Protein AF-A0A7V6CDN1-F1 (afdb_monomer_lite)

pLDDT: mean 87.84, std 9.52, range [50.56, 97.56]

InterPro domains:
  IPR038072 GspK, central domain superfamily [G3DSA:1.10.40.60] (1-48)
  IPR038072 GspK, central domain superfamily [SSF158544] (2-47)
  IPR049031 T2SS protein K, first SAM-like domain [PF21687] (2-45)

Organism: NCBI:txid1295609

Radius of gyration: 18.93 Å; chains: 1; bounding box: 45×49×48 Å

Foldseek 3Di:
DVCVVVVHPDDDPPDADDDLCVVCVDPPRDPVNSVVCVVQDDRDPDAADAPLPHDPVCCCVQQVADPVLSVQVVVVSVVDGDDAQVSVCVSTVGGNDDPPCHDNDDQQKDWDWDFDDPPHGPKIKIWIKRQPDDPPGNIDTPDMDID

Structure (mmCIF, N/CA/C/O backbone):
data_AF-A0A7V6CDN1-F1
#
_entry.id   AF-A0A7V6CDN1-F1
#
loop_
_atom_site.group_PDB
_atom_site.id
_atom_site.type_symbol
_atom_site.label_atom_id
_atom_site.label_alt_id
_atom_site.label_comp_id
_atom_site.label_asym_id
_atom_site.label_entity_id
_atom_site.label_seq_id
_atom_site.pdbx_PDB_ins_code
_atom_site.Cartn_x
_atom_site.Cartn_y
_atom_site.Cartn_z
_atom_site.occupancy
_atom_site.B_iso_or_equiv
_atom_site.auth_seq_id
_atom_site.auth_comp_id
_atom_site.auth_asym_id
_atom_site.auth_atom_id
_atom_site.pdbx_PDB_model_num
ATOM 1 N N . GLU A 1 1 ? 6.844 -16.691 -23.120 1.00 72.50 1 GLU A N 1
ATOM 2 C CA . GLU A 1 1 ? 6.159 -16.802 -24.432 1.00 72.50 1 GLU A CA 1
ATOM 3 C C . GLU A 1 1 ? 5.493 -15.507 -24.886 1.00 72.50 1 GLU A C 1
ATOM 5 O O . GLU A 1 1 ? 5.837 -15.034 -25.958 1.00 72.50 1 GLU A O 1
ATOM 10 N N . TRP A 1 2 ? 4.591 -14.883 -24.111 1.00 87.88 2 TRP A N 1
ATOM 11 C CA . TRP A 1 2 ? 3.939 -13.642 -24.572 1.00 87.88 2 TRP A CA 1
ATOM 12 C C . TRP A 1 2 ? 4.925 -12.486 -24.840 1.00 87.88 2 TRP A C 1
ATOM 14 O O . TRP A 1 2 ? 4.870 -11.891 -25.910 1.00 87.88 2 TRP A O 1
ATOM 24 N N . TYR A 1 3 ? 5.852 -12.195 -23.916 1.00 88.00 3 TYR A N 1
ATOM 25 C CA . TYR A 1 3 ? 6.799 -11.075 -24.058 1.00 88.00 3 TYR A CA 1
ATOM 26 C C . TYR A 1 3 ? 7.725 -11.225 -25.271 1.00 88.00 3 TYR A C 1
ATOM 28 O O . TYR A 1 3 ? 7.845 -10.301 -26.075 1.00 88.00 3 TYR A O 1
ATOM 36 N N . SER A 1 4 ? 8.307 -12.410 -25.458 1.00 86.75 4 SER A N 1
ATOM 37 C CA . SER A 1 4 ? 9.140 -12.715 -26.621 1.00 86.75 4 SER A CA 1
ATOM 38 C C . SER A 1 4 ? 8.355 -12.696 -27.934 1.00 86.75 4 SER A C 1
ATOM 40 O O . SER A 1 4 ? 8.858 -12.176 -28.929 1.00 86.75 4 SER A O 1
ATOM 42 N N . PHE A 1 5 ? 7.098 -13.155 -27.944 1.00 87.44 5 PHE A N 1
ATOM 43 C CA . PHE A 1 5 ? 6.219 -13.043 -29.116 1.00 87.44 5 PHE A CA 1
ATOM 44 C C . PHE A 1 5 ? 5.918 -11.584 -29.509 1.00 87.44 5 PHE A C 1
ATOM 46 O O . PHE A 1 5 ? 5.762 -11.287 -30.689 1.00 87.44 5 PHE A O 1
ATOM 53 N N . GLN A 1 6 ? 5.892 -10.653 -28.550 1.00 86.81 6 GLN A N 1
ATOM 54 C CA . GLN A 1 6 ? 5.760 -9.213 -28.820 1.00 86.81 6 GLN A CA 1
ATOM 55 C C . GLN A 1 6 ? 7.068 -8.555 -29.306 1.00 86.81 6 GLN A C 1
ATOM 57 O O . GLN A 1 6 ? 7.119 -7.339 -29.480 1.00 86.81 6 GLN A O 1
ATOM 62 N N . GLY A 1 7 ? 8.145 -9.324 -29.505 1.00 87.94 7 GLY A N 1
ATOM 63 C CA . GLY A 1 7 ? 9.450 -8.800 -29.919 1.00 87.94 7 GLY A CA 1
ATOM 64 C C . GLY A 1 7 ? 10.192 -8.038 -28.817 1.00 87.94 7 GLY A C 1
ATOM 65 O O . GLY A 1 7 ? 11.159 -7.325 -29.098 1.00 87.94 7 GLY A O 1
ATOM 66 N N . LEU A 1 8 ? 9.755 -8.169 -27.560 1.00 88.81 8 LEU A N 1
ATOM 67 C CA . LEU A 1 8 ? 10.416 -7.552 -26.417 1.00 88.81 8 LEU A CA 1
ATOM 68 C 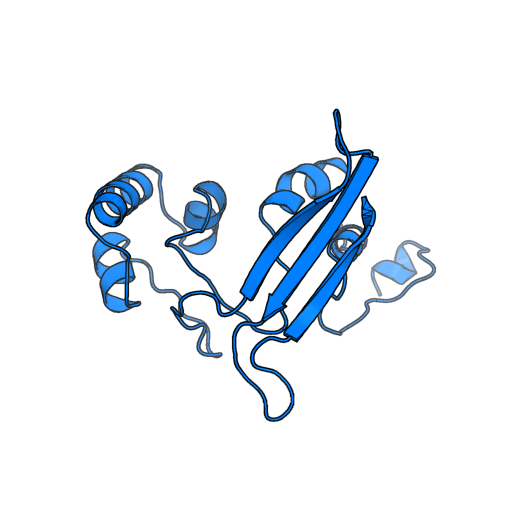C . LEU A 1 8 ? 11.702 -8.319 -26.099 1.00 88.81 8 LEU A C 1
ATOM 70 O O . LEU A 1 8 ? 11.730 -9.545 -26.080 1.00 88.81 8 LEU A O 1
ATOM 74 N N . LYS A 1 9 ? 12.786 -7.586 -25.830 1.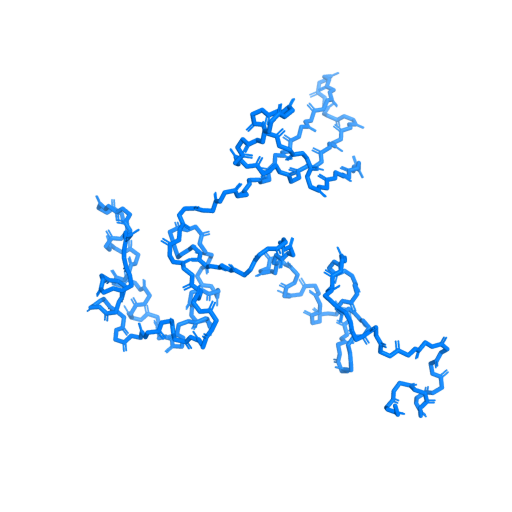00 89.62 9 LYS A N 1
ATOM 75 C CA . LYS A 1 9 ? 14.116 -8.160 -25.547 1.00 89.62 9 LYS A CA 1
A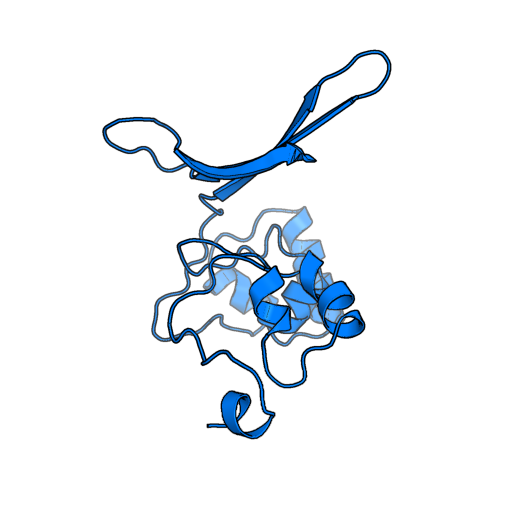TOM 76 C C . LYS A 1 9 ? 14.291 -8.580 -24.082 1.00 89.62 9 LYS A C 1
ATOM 78 O O . LYS A 1 9 ? 15.404 -8.550 -23.564 1.00 89.62 9 LYS A O 1
ATOM 83 N N . TYR A 1 10 ? 13.197 -8.901 -23.404 1.00 88.94 10 TYR A N 1
ATOM 84 C CA . TYR A 1 10 ? 13.187 -9.312 -22.007 1.00 88.94 10 TYR A CA 1
ATOM 85 C C . TYR A 1 10 ? 12.186 -10.445 -21.790 1.00 88.94 10 TYR A C 1
ATOM 87 O O . TYR A 1 10 ? 11.198 -10.575 -22.511 1.00 88.94 10 TYR A O 1
ATOM 95 N N . GLU A 1 11 ? 12.451 -11.250 -20.768 1.00 89.00 11 GLU A N 1
ATOM 96 C CA . GLU A 1 11 ? 11.601 -12.357 -20.337 1.00 89.00 11 GLU A CA 1
ATOM 97 C C . GLU A 1 11 ? 10.915 -12.010 -19.006 1.00 89.00 11 GLU A C 1
ATOM 99 O O . GLU A 1 11 ? 11.359 -11.093 -18.304 1.00 89.00 11 GLU A O 1
ATOM 104 N N . PRO A 1 12 ? 9.838 -12.724 -18.627 1.00 89.31 12 PRO A N 1
ATOM 105 C CA . PRO A 1 12 ? 9.279 -12.607 -17.290 1.00 89.31 12 PRO A CA 1
ATOM 106 C C . PRO A 1 12 ? 10.358 -12.828 -16.233 1.00 89.31 12 PRO A C 1
ATOM 108 O O . PRO A 1 12 ? 11.121 -13.792 -16.302 1.00 89.31 12 PRO A O 1
ATOM 111 N N . ARG A 1 13 ? 10.370 -11.974 -15.209 1.00 88.62 13 ARG A N 1
ATOM 112 C CA . ARG A 1 13 ? 11.315 -12.105 -14.100 1.00 88.62 13 ARG A CA 1
ATOM 113 C C . ARG A 1 13 ? 11.131 -13.416 -13.332 1.00 88.62 13 ARG A C 1
ATOM 115 O O . ARG A 1 13 ? 12.118 -14.016 -12.937 1.00 88.62 13 ARG A O 1
ATOM 122 N N . ASN A 1 14 ? 9.884 -13.836 -13.102 1.00 91.00 14 ASN A N 1
ATOM 123 C CA . ASN A 1 14 ? 9.528 -15.000 -12.274 1.00 91.00 14 ASN A CA 1
ATOM 124 C C . ASN A 1 14 ? 10.096 -14.959 -10.836 1.00 91.00 14 ASN A C 1
ATOM 126 O O . ASN A 1 14 ? 10.313 -15.995 -10.216 1.00 91.00 14 ASN A O 1
ATOM 130 N N . TYR A 1 15 ? 10.297 -13.755 -10.294 1.00 90.19 15 TYR A N 1
ATOM 131 C CA . TYR A 1 15 ? 10.677 -13.490 -8.902 1.00 90.19 15 TYR A CA 1
ATOM 132 C C . TYR A 1 15 ? 9.846 -12.322 -8.352 1.00 90.19 15 TYR A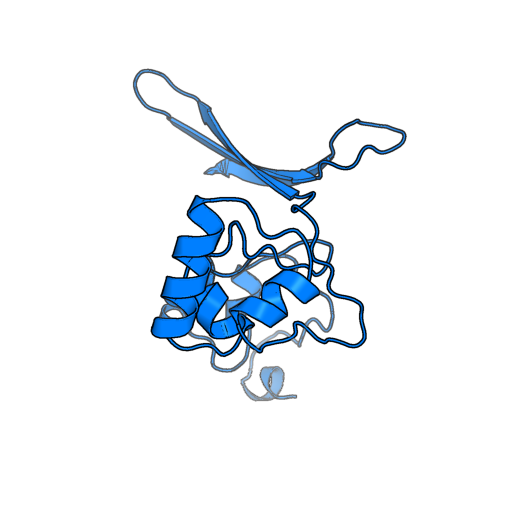 C 1
ATOM 134 O O . TYR A 1 15 ? 9.271 -11.575 -9.152 1.00 90.19 15 TYR A O 1
ATOM 142 N N . PRO A 1 16 ? 9.800 -12.122 -7.019 1.00 88.25 16 PRO A N 1
ATOM 143 C CA . PRO A 1 16 ? 9.154 -10.957 -6.425 1.00 88.25 16 PRO A CA 1
ATOM 144 C C . PRO A 1 16 ? 9.652 -9.639 -7.029 1.00 88.25 16 PRO A C 1
ATOM 146 O O . PRO A 1 16 ? 10.855 -9.448 -7.245 1.00 88.25 16 PRO A O 1
ATOM 149 N N . ILE A 1 17 ? 8.704 -8.737 -7.279 1.00 89.12 17 ILE A N 1
ATOM 150 C CA . ILE A 1 17 ? 8.948 -7.399 -7.821 1.00 89.12 17 ILE A CA 1
ATOM 151 C C . ILE A 1 17 ? 9.847 -6.616 -6.858 1.00 89.12 17 ILE A C 1
ATOM 153 O O . ILE A 1 17 ? 9.624 -6.655 -5.649 1.00 89.12 17 ILE A O 1
ATOM 157 N N . GLN A 1 18 ? 10.850 -5.910 -7.382 1.00 86.12 18 GLN A N 1
ATOM 158 C CA . GLN A 1 18 ? 11.764 -5.086 -6.581 1.00 86.12 18 GLN A CA 1
ATOM 159 C C . GLN A 1 18 ? 11.459 -3.592 -6.714 1.00 86.12 18 GLN A C 1
ATOM 161 O O . GLN A 1 18 ? 11.623 -2.850 -5.750 1.00 86.12 18 GLN A O 1
ATOM 166 N N . TYR A 1 19 ? 10.988 -3.154 -7.884 1.00 87.12 19 TYR A N 1
ATOM 167 C CA . TYR A 1 19 ? 10.650 -1.757 -8.165 1.00 87.12 19 TYR A CA 1
ATOM 168 C C . TYR A 1 19 ? 9.224 -1.631 -8.694 1.00 87.12 19 TYR A C 1
ATOM 170 O O . TYR A 1 19 ? 8.785 -2.454 -9.498 1.00 87.12 19 TYR A O 1
ATOM 178 N N . LYS A 1 20 ? 8.496 -0.577 -8.296 1.00 89.94 20 LYS A N 1
ATOM 179 C CA . LYS A 1 20 ? 7.104 -0.373 -8.744 1.00 89.94 20 LYS A CA 1
ATOM 180 C C . LYS A 1 20 ? 7.039 -0.256 -10.259 1.00 89.94 20 LYS A C 1
ATOM 182 O O . LYS A 1 20 ? 6.115 -0.763 -10.884 1.00 89.94 20 LYS A O 1
ATOM 187 N N . GLU A 1 21 ? 8.060 0.337 -10.860 1.00 90.81 21 GLU A N 1
ATOM 188 C CA . GLU A 1 21 ? 8.175 0.544 -12.294 1.00 90.81 21 GLU A CA 1
ATOM 189 C C . GLU A 1 21 ? 8.218 -0.765 -13.087 1.00 90.81 21 GLU A C 1
ATOM 191 O O . GLU A 1 21 ? 7.836 -0.755 -14.256 1.00 90.81 21 GLU A O 1
ATOM 196 N N . GLU A 1 22 ? 8.597 -1.894 -12.476 1.00 92.25 22 GLU A N 1
ATOM 197 C CA . GLU A 1 22 ? 8.514 -3.208 -13.129 1.00 92.25 22 GLU A CA 1
ATOM 198 C C . GLU A 1 22 ? 7.067 -3.578 -13.484 1.00 92.25 22 GLU A C 1
ATOM 200 O O . GLU A 1 22 ? 6.847 -4.316 -14.441 1.00 92.25 22 GLU A O 1
ATOM 205 N N . LEU A 1 23 ? 6.064 -3.014 -12.798 1.00 93.69 23 LEU A N 1
ATOM 206 C CA . LEU A 1 23 ? 4.655 -3.200 -13.154 1.00 93.69 23 LEU A CA 1
ATOM 207 C C . LEU A 1 23 ? 4.340 -2.687 -14.563 1.00 93.69 23 LEU A C 1
ATOM 209 O O . LEU A 1 23 ? 3.453 -3.228 -15.216 1.00 93.69 23 LEU A O 1
ATOM 213 N N . LYS A 1 24 ? 5.084 -1.692 -15.068 1.00 93.19 24 LYS A N 1
ATOM 214 C CA . LYS A 1 24 ? 4.945 -1.192 -16.450 1.00 93.19 24 LYS A CA 1
ATOM 215 C C . LYS A 1 24 ? 5.319 -2.242 -17.494 1.00 93.19 24 LYS A C 1
ATOM 217 O O . LYS A 1 24 ? 4.953 -2.089 -18.653 1.00 93.19 24 LYS A O 1
ATOM 222 N N . LEU A 1 25 ? 6.064 -3.272 -17.095 1.00 92.38 25 LEU A N 1
ATOM 223 C CA . LEU A 1 25 ? 6.456 -4.383 -17.954 1.00 92.38 25 LEU A CA 1
ATOM 224 C C . LEU A 1 25 ? 5.410 -5.497 -17.955 1.00 92.38 25 LEU A C 1
ATOM 226 O O . LEU A 1 25 ? 5.594 -6.467 -18.674 1.00 92.38 25 LEU A O 1
ATOM 230 N N . ILE A 1 26 ? 4.337 -5.398 -17.164 1.00 91.88 26 ILE A N 1
ATOM 231 C CA . ILE A 1 26 ? 3.260 -6.386 -17.180 1.00 91.88 26 ILE A CA 1
ATOM 232 C C . ILE A 1 26 ? 2.450 -6.224 -18.466 1.00 91.88 26 ILE A C 1
ATOM 234 O O . ILE A 1 26 ? 2.131 -5.111 -18.888 1.00 91.88 26 ILE A O 1
ATOM 238 N N . LYS A 1 27 ? 2.091 -7.354 -19.081 1.00 90.12 27 LYS A N 1
ATOM 239 C CA . LYS A 1 27 ? 1.158 -7.419 -20.210 1.00 90.12 27 LYS A CA 1
ATOM 240 C C . LYS A 1 27 ? -0.051 -6.492 -19.993 1.00 90.12 27 LYS A C 1
ATOM 242 O O . LYS A 1 27 ? -0.662 -6.518 -18.933 1.00 90.12 27 LYS A O 1
ATOM 247 N N . GLU A 1 28 ? -0.400 -5.720 -21.026 1.00 90.31 28 GLU A N 1
ATOM 248 C CA . GLU A 1 28 ? -1.539 -4.779 -21.049 1.00 90.31 28 GLU A CA 1
ATOM 249 C C . GLU A 1 28 ? -1.430 -3.578 -20.084 1.00 90.31 28 GLU A C 1
ATOM 251 O O . GLU A 1 28 ? -2.277 -2.683 -20.133 1.00 90.31 28 GLU A O 1
ATOM 256 N N . MET A 1 29 ? -0.364 -3.472 -19.280 1.00 93.81 29 MET A N 1
ATOM 257 C CA . MET A 1 29 ? -0.084 -2.255 -18.522 1.00 93.81 29 MET A CA 1
ATOM 258 C C . MET A 1 29 ? 0.343 -1.136 -19.474 1.00 93.81 29 MET A C 1
ATOM 260 O O . MET A 1 29 ? 1.253 -1.294 -20.286 1.00 93.81 29 MET A O 1
ATOM 264 N N . ASN A 1 30 ? -0.285 0.028 -19.342 1.00 93.31 30 ASN A N 1
ATOM 265 C CA . ASN A 1 30 ? 0.132 1.243 -20.034 1.00 93.31 30 ASN A CA 1
ATOM 266 C C . ASN A 1 30 ? 0.453 2.350 -19.022 1.00 93.31 30 ASN A C 1
ATOM 268 O O . ASN A 1 30 ? 0.142 2.237 -17.835 1.00 93.31 30 ASN A O 1
ATOM 272 N N . SER A 1 31 ? 1.100 3.424 -19.482 1.00 92.81 31 SER A N 1
ATOM 273 C CA . SER A 1 31 ? 1.547 4.508 -18.600 1.00 92.81 31 SER A CA 1
ATOM 274 C C . SER A 1 31 ? 0.398 5.205 -17.872 1.00 92.81 31 SER A C 1
ATOM 276 O O . SER A 1 31 ? 0.560 5.554 -16.709 1.00 92.81 31 SER A O 1
ATOM 278 N N . GLU A 1 32 ? -0.759 5.369 -18.518 1.00 95.94 32 GLU A N 1
ATOM 279 C CA . GLU A 1 32 ? -1.933 5.994 -17.903 1.00 95.94 32 GLU A CA 1
ATOM 280 C C . GLU A 1 32 ? -2.497 5.121 -16.775 1.00 95.94 32 GLU A C 1
ATOM 282 O O . GLU A 1 32 ? -2.734 5.609 -15.670 1.00 95.94 32 GLU A O 1
ATOM 287 N N . LEU A 1 33 ? -2.674 3.823 -17.032 1.00 95.25 33 LEU A N 1
ATOM 288 C CA . LEU A 1 33 ? -3.143 2.864 -16.038 1.00 95.25 33 LEU A CA 1
ATOM 289 C C . LEU A 1 33 ? -2.163 2.768 -14.868 1.00 95.25 33 LEU A C 1
ATOM 291 O O . LEU A 1 33 ? -2.586 2.855 -13.718 1.00 95.25 33 LEU A O 1
ATOM 295 N N . TYR A 1 34 ? -0.863 2.669 -15.157 1.00 96.19 34 TYR A N 1
ATOM 296 C CA . TYR A 1 34 ? 0.180 2.657 -14.136 1.00 96.19 34 TYR A CA 1
ATOM 297 C C . TYR A 1 34 ? 0.092 3.895 -13.241 1.00 96.19 34 TYR A C 1
ATOM 299 O O . TYR A 1 34 ? 0.031 3.763 -12.024 1.00 96.19 34 TYR A O 1
ATOM 307 N N . SER A 1 35 ? 0.022 5.092 -13.828 1.00 95.62 35 SER A N 1
ATOM 308 C CA . SER A 1 35 ? -0.079 6.341 -13.066 1.00 95.62 35 SER A CA 1
ATOM 309 C C . SER A 1 35 ? -1.332 6.418 -12.190 1.00 95.62 35 SER A C 1
ATOM 311 O O . SER A 1 35 ? -1.291 7.073 -11.153 1.00 95.62 35 SER A O 1
ATOM 313 N N . LYS A 1 36 ? -2.429 5.748 -12.567 1.00 94.88 36 LYS A N 1
ATOM 314 C CA . LYS A 1 36 ? -3.650 5.677 -11.747 1.00 94.88 36 LYS A CA 1
ATOM 315 C C . LYS A 1 36 ? -3.513 4.735 -10.550 1.00 94.88 36 LYS A C 1
ATOM 317 O O . LYS A 1 36 ? -4.105 5.012 -9.512 1.00 94.88 36 LYS A O 1
ATOM 322 N N . ILE A 1 37 ? -2.778 3.630 -10.687 1.00 94.50 37 ILE A N 1
ATOM 323 C CA . ILE A 1 37 ? -2.688 2.596 -9.641 1.00 94.50 37 ILE A CA 1
ATOM 324 C C . ILE A 1 37 ? -1.449 2.727 -8.750 1.00 94.50 37 ILE A C 1
ATOM 326 O O . ILE A 1 37 ? -1.489 2.288 -7.607 1.00 94.50 37 ILE A O 1
ATOM 330 N N . GLU A 1 38 ? -0.363 3.330 -9.242 1.00 94.25 38 GLU A N 1
ATOM 331 C CA . GLU A 1 38 ? 0.923 3.446 -8.536 1.00 94.25 38 GLU A CA 1
ATOM 332 C C . GLU A 1 38 ? 0.802 3.997 -7.101 1.00 94.25 38 GLU A C 1
ATOM 334 O O . GLU A 1 38 ? 1.414 3.397 -6.206 1.00 94.25 38 GLU A O 1
ATOM 339 N N . PRO A 1 39 ? -0.030 5.026 -6.825 1.00 93.56 39 PRO A N 1
ATOM 340 C CA . PRO A 1 39 ? -0.187 5.557 -5.470 1.00 93.56 39 PRO A CA 1
ATOM 341 C C . PRO A 1 39 ? -0.800 4.565 -4.473 1.00 93.56 39 PRO A C 1
ATOM 343 O O . PRO A 1 39 ? -0.679 4.746 -3.265 1.00 93.56 39 PRO A O 1
ATOM 346 N N . TYR A 1 40 ? -1.469 3.520 -4.964 1.00 94.31 40 TYR A N 1
ATOM 347 C CA . TYR A 1 40 ? -2.179 2.523 -4.162 1.00 94.31 40 TYR A CA 1
ATOM 348 C C . TYR A 1 40 ? -1.398 1.218 -3.990 1.00 94.31 40 TYR A C 1
ATOM 350 O O . TYR A 1 40 ? -1.892 0.281 -3.364 1.00 94.31 40 TYR A O 1
ATOM 358 N N . ILE A 1 41 ? -0.190 1.138 -4.553 1.00 91.19 41 ILE A N 1
ATOM 359 C CA . ILE A 1 41 ? 0.638 -0.064 -4.535 1.00 91.19 41 ILE A CA 1
ATOM 360 C C . ILE A 1 41 ? 1.848 0.157 -3.634 1.00 91.19 41 ILE A C 1
ATOM 362 O O . ILE A 1 41 ? 2.552 1.161 -3.746 1.00 91.19 41 ILE A O 1
ATOM 366 N N . SER A 1 42 ? 2.129 -0.827 -2.785 1.00 88.50 42 SER A N 1
ATOM 367 C CA . SER A 1 42 ? 3.365 -0.937 -2.015 1.00 88.50 42 SER A CA 1
ATOM 368 C C . SER A 1 42 ? 4.157 -2.171 -2.452 1.00 88.50 42 SER A C 1
ATOM 370 O O . SER A 1 42 ? 3.593 -3.172 -2.891 1.00 88.50 42 SER A O 1
ATOM 372 N N . ILE A 1 43 ? 5.483 -2.091 -2.338 1.00 87.06 43 ILE A N 1
ATOM 373 C CA . ILE A 1 43 ? 6.383 -3.238 -2.479 1.00 87.06 43 ILE A CA 1
ATOM 374 C C . ILE A 1 43 ? 7.079 -3.394 -1.140 1.00 87.06 43 ILE A C 1
ATOM 376 O O . ILE A 1 43 ? 7.855 -2.527 -0.741 1.00 87.06 43 ILE A O 1
ATOM 380 N N . LEU A 1 44 ? 6.759 -4.476 -0.438 1.00 85.31 44 LEU A N 1
ATOM 381 C CA . LEU A 1 44 ? 7.305 -4.788 0.875 1.00 85.31 44 LEU A CA 1
ATOM 382 C C . LEU A 1 44 ? 7.883 -6.211 0.875 1.00 85.31 44 LEU A C 1
ATOM 384 O O . LEU A 1 44 ? 7.383 -7.066 0.142 1.00 85.31 44 LEU A O 1
ATOM 388 N N . PRO A 1 45 ? 8.905 -6.491 1.707 1.00 80.44 45 PRO A N 1
ATOM 389 C CA . PRO A 1 45 ? 9.497 -7.826 1.824 1.00 80.44 45 PRO A CA 1
ATOM 390 C C . PRO A 1 45 ? 8.531 -8.918 2.306 1.00 80.44 45 PRO A C 1
ATOM 392 O O . PRO A 1 45 ? 8.804 -10.099 2.109 1.00 80.44 45 PRO A O 1
ATOM 395 N N . SER A 1 46 ? 7.420 -8.542 2.943 1.00 77.50 46 SER A N 1
ATOM 396 C CA . SER A 1 46 ? 6.377 -9.460 3.398 1.00 77.50 46 SER A CA 1
ATOM 397 C C . SER A 1 46 ? 5.003 -9.021 2.904 1.00 77.50 46 SER A C 1
ATOM 399 O O . SER A 1 46 ? 4.732 -7.829 2.745 1.00 77.50 46 SER A O 1
ATOM 401 N N . THR A 1 47 ? 4.109 -9.988 2.712 1.00 76.75 47 THR A N 1
ATOM 402 C CA . THR A 1 47 ? 2.694 -9.722 2.452 1.00 76.75 47 THR A CA 1
ATOM 403 C C . THR A 1 47 ? 2.012 -9.209 3.720 1.00 76.75 47 THR A C 1
ATOM 405 O O . THR A 1 47 ? 2.356 -9.589 4.838 1.00 76.75 47 THR A O 1
ATOM 408 N N . GLY A 1 48 ? 1.053 -8.306 3.553 1.00 80.75 48 GLY A N 1
ATOM 409 C CA . GLY A 1 48 ? 0.341 -7.699 4.669 1.00 80.75 48 GLY A CA 1
ATOM 410 C C . GLY A 1 48 ? -0.703 -6.709 4.183 1.00 80.75 48 GLY A C 1
ATOM 411 O O . GLY A 1 48 ? -0.644 -6.229 3.050 1.00 80.75 48 GLY A O 1
ATOM 412 N N . PHE A 1 49 ? -1.661 -6.409 5.051 1.00 86.50 49 PHE A N 1
ATOM 413 C CA . PHE A 1 49 ? -2.678 -5.401 4.805 1.00 86.50 49 PHE A CA 1
ATOM 414 C C . PHE A 1 49 ? -3.063 -4.734 6.124 1.00 86.50 49 PHE A C 1
ATOM 416 O O . PHE A 1 49 ? -3.452 -5.412 7.071 1.00 86.50 49 PHE A O 1
ATOM 423 N N . ASN A 1 50 ? -2.955 -3.405 6.185 1.00 89.56 50 ASN A N 1
ATOM 424 C CA . ASN A 1 50 ? -3.366 -2.625 7.349 1.00 89.56 50 ASN A CA 1
ATOM 425 C C . ASN A 1 50 ? -4.575 -1.753 6.981 1.00 89.56 50 ASN A C 1
ATOM 427 O O . ASN A 1 50 ? -4.383 -0.673 6.413 1.00 89.56 50 ASN A O 1
ATOM 431 N N . PRO A 1 51 ? -5.814 -2.167 7.302 1.00 90.31 51 PRO A N 1
ATOM 432 C CA . PRO A 1 51 ? -6.996 -1.383 6.951 1.00 90.31 51 PRO A CA 1
ATOM 433 C C . PRO A 1 51 ? -7.069 -0.055 7.705 1.00 90.31 51 PRO A C 1
ATOM 435 O O . PRO A 1 51 ? -7.696 0.871 7.208 1.00 90.31 51 PRO A O 1
ATOM 438 N N . ASN A 1 52 ? -6.390 0.076 8.852 1.00 91.75 52 ASN A N 1
ATOM 439 C CA . ASN A 1 52 ? -6.385 1.320 9.627 1.00 91.75 52 ASN A CA 1
ATOM 440 C C . ASN A 1 52 ? -5.681 2.475 8.893 1.00 91.75 52 ASN A C 1
ATOM 442 O O . ASN A 1 52 ? -5.885 3.635 9.239 1.00 91.75 52 ASN A O 1
ATOM 446 N N . THR A 1 53 ? -4.825 2.170 7.913 1.00 91.50 53 THR A N 1
ATOM 447 C CA . THR A 1 53 ? -4.079 3.170 7.130 1.00 91.50 53 THR A CA 1
ATOM 448 C C . THR A 1 53 ? -4.302 3.037 5.626 1.00 91.50 53 THR A C 1
ATOM 450 O O . THR A 1 53 ? -3.750 3.824 4.859 1.00 91.50 53 THR A O 1
ATOM 453 N N . ALA A 1 54 ? -5.059 2.032 5.179 1.00 92.25 54 ALA A N 1
ATOM 454 C CA . ALA A 1 54 ? -5.333 1.826 3.765 1.00 92.25 54 ALA A CA 1
ATOM 455 C C . ALA A 1 54 ? -6.289 2.915 3.246 1.00 92.25 54 ALA A C 1
ATOM 457 O O . ALA A 1 54 ? -7.282 3.223 3.905 1.00 92.25 54 ALA A O 1
ATOM 458 N N . PRO A 1 55 ? -6.031 3.495 2.063 1.00 95.06 55 PRO A N 1
ATOM 459 C CA . PRO A 1 55 ? -6.940 4.469 1.477 1.00 95.06 55 PRO A CA 1
ATOM 460 C C . PRO A 1 55 ? -8.231 3.796 0.987 1.00 95.06 55 PRO A C 1
ATOM 462 O O . PRO A 1 55 ? -8.227 2.624 0.606 1.00 95.06 55 PRO A O 1
ATOM 465 N N . ASP A 1 56 ? -9.322 4.563 0.930 1.00 96.31 56 ASP A N 1
ATOM 466 C CA . ASP A 1 56 ? -10.667 4.089 0.564 1.00 96.31 56 ASP A CA 1
ATOM 467 C C . ASP A 1 56 ? -10.713 3.188 -0.694 1.00 96.31 56 ASP A C 1
ATOM 469 O O . ASP A 1 56 ? -11.316 2.115 -0.619 1.00 96.31 56 ASP A O 1
ATOM 473 N N . PRO A 1 57 ? -10.049 3.520 -1.827 1.00 95.94 57 PRO A N 1
ATOM 474 C CA . PRO A 1 57 ? -10.070 2.657 -3.011 1.00 95.94 57 PRO A CA 1
ATOM 475 C C . PRO A 1 57 ? -9.429 1.286 -2.770 1.00 95.94 57 PRO A C 1
ATOM 477 O O . PRO A 1 57 ? -9.866 0.290 -3.342 1.00 95.94 57 PRO A O 1
ATOM 480 N N . VAL A 1 58 ? -8.412 1.222 -1.906 1.00 94.25 58 VAL A N 1
ATOM 481 C CA . VAL A 1 58 ? -7.748 -0.035 -1.545 1.00 94.25 58 VAL A CA 1
ATOM 482 C C . VAL A 1 58 ? -8.632 -0.846 -0.605 1.00 94.25 58 VAL A C 1
ATOM 484 O O . VAL A 1 58 ? -8.736 -2.051 -0.794 1.00 94.25 58 VAL A O 1
ATOM 487 N N . LEU A 1 59 ? -9.314 -0.213 0.356 1.00 93.56 59 LEU A N 1
ATOM 488 C CA . LEU A 1 59 ? -10.287 -0.895 1.220 1.00 93.56 59 LEU A CA 1
ATOM 489 C C . LEU A 1 59 ? -11.404 -1.543 0.395 1.00 93.56 59 LEU A C 1
ATOM 491 O O . LEU A 1 59 ? -11.685 -2.727 0.571 1.00 93.56 59 LEU A O 1
ATOM 495 N N . ILE A 1 60 ? -11.987 -0.788 -0.541 1.00 95.56 60 ILE A N 1
ATOM 496 C CA . ILE A 1 60 ? -13.027 -1.273 -1.457 1.00 95.56 60 ILE A CA 1
ATOM 497 C C . ILE A 1 60 ? -12.516 -2.458 -2.278 1.00 95.56 60 ILE A C 1
ATOM 499 O O . ILE A 1 60 ? -13.153 -3.508 -2.298 1.00 95.56 60 ILE A O 1
ATOM 503 N N . ALA A 1 61 ? -11.362 -2.303 -2.934 1.00 93.06 61 ALA A N 1
ATOM 504 C CA . ALA A 1 61 ? -10.829 -3.320 -3.835 1.00 93.06 61 ALA A CA 1
ATOM 505 C C . ALA A 1 61 ? -10.361 -4.583 -3.098 1.00 93.06 61 ALA A C 1
ATOM 507 O O . ALA A 1 61 ? -10.566 -5.691 -3.585 1.00 93.06 61 ALA A O 1
ATOM 508 N N . TYR A 1 62 ? -9.724 -4.428 -1.936 1.00 89.56 62 TYR A N 1
ATOM 509 C CA . TYR A 1 62 ? -9.150 -5.545 -1.190 1.00 89.56 62 TYR A CA 1
ATOM 510 C C . TYR A 1 62 ? -10.212 -6.354 -0.441 1.00 89.56 62 TYR A C 1
ATOM 512 O O . TYR A 1 62 ? -10.105 -7.576 -0.359 1.00 89.56 62 TYR A O 1
ATOM 520 N N . LEU A 1 63 ? -11.235 -5.683 0.099 1.00 90.75 63 LEU A N 1
ATOM 521 C CA . LEU A 1 63 ? -12.303 -6.332 0.860 1.00 90.75 63 LEU A CA 1
ATOM 522 C C . LEU A 1 63 ? -13.519 -6.688 -0.000 1.00 90.75 63 LEU A C 1
ATOM 524 O O . LEU A 1 63 ? -14.376 -7.423 0.477 1.00 90.75 63 LEU A O 1
ATOM 528 N N . ASP A 1 64 ? -13.597 -6.211 -1.245 1.00 92.81 64 ASP A N 1
ATOM 529 C CA . ASP A 1 64 ? -14.759 -6.387 -2.124 1.00 92.81 64 ASP A CA 1
ATOM 530 C C . ASP A 1 64 ? -16.053 -5.883 -1.450 1.00 92.81 64 ASP A C 1
ATOM 532 O O . ASP A 1 64 ? -17.018 -6.622 -1.217 1.00 92.81 64 ASP A O 1
ATOM 536 N N . ILE A 1 65 ? -16.038 -4.610 -1.042 1.00 95.25 65 ILE A N 1
ATOM 537 C CA . ILE A 1 65 ? -17.138 -3.953 -0.318 1.00 95.25 65 ILE A CA 1
ATOM 538 C C . ILE A 1 65 ? -17.674 -2.725 -1.058 1.00 95.25 65 ILE A C 1
ATOM 540 O O . ILE A 1 65 ? -16.968 -2.089 -1.834 1.00 95.25 65 ILE A O 1
ATOM 544 N N . GLY A 1 66 ? -18.931 -2.368 -0.782 1.00 97.00 66 GLY A N 1
ATOM 545 C CA . GLY A 1 66 ? -19.549 -1.135 -1.273 1.00 97.00 66 GLY A CA 1
ATOM 546 C C . GLY A 1 66 ? -19.280 0.082 -0.380 1.00 97.00 66 GLY A C 1
ATOM 547 O O . GLY A 1 66 ? -18.757 -0.038 0.730 1.00 97.00 66 GLY A O 1
ATOM 548 N N . ASN A 1 67 ? -19.704 1.261 -0.849 1.00 97.56 67 ASN A N 1
ATOM 549 C CA . ASN A 1 67 ? -19.529 2.530 -0.129 1.00 97.56 67 ASN A CA 1
ATOM 550 C C . ASN A 1 67 ? -20.235 2.558 1.236 1.00 97.56 67 ASN A C 1
ATOM 552 O O . ASN A 1 67 ? -19.698 3.131 2.177 1.00 97.56 67 ASN A O 1
ATOM 556 N N . ASP A 1 68 ? -21.397 1.914 1.375 1.00 97.12 68 ASP A N 1
ATOM 557 C CA . ASP A 1 68 ? -22.129 1.881 2.650 1.00 97.12 68 ASP A CA 1
ATOM 558 C C . ASP A 1 68 ? -21.333 1.137 3.732 1.00 97.12 68 ASP A C 1
ATOM 560 O O . ASP A 1 68 ? -21.168 1.625 4.850 1.00 97.12 68 ASP A O 1
ATOM 564 N N . THR A 1 69 ? -20.759 -0.015 3.376 1.00 97.06 69 THR A N 1
ATOM 565 C CA . THR A 1 69 ? -19.883 -0.792 4.261 1.00 97.06 69 THR A CA 1
ATOM 566 C C . THR A 1 69 ? -18.585 -0.045 4.561 1.00 97.06 69 THR A C 1
ATOM 568 O O . THR A 1 69 ? -18.118 -0.069 5.697 1.00 97.06 69 THR A O 1
ATOM 571 N N . LEU A 1 70 ? -18.010 0.649 3.570 1.00 97.31 70 LEU A N 1
ATOM 572 C CA . LEU A 1 70 ? -16.839 1.503 3.777 1.00 97.31 70 LEU A CA 1
ATOM 573 C C . LEU A 1 70 ? -17.136 2.626 4.783 1.00 97.31 70 LEU A C 1
ATOM 575 O O . LEU A 1 70 ? -16.322 2.875 5.669 1.00 97.31 70 LEU A O 1
ATOM 579 N N . ASN A 1 71 ? -18.286 3.292 4.671 1.00 97.44 71 ASN A N 1
ATOM 580 C CA . ASN A 1 71 ? -18.671 4.369 5.584 1.00 97.44 71 ASN A CA 1
ATOM 581 C C . ASN A 1 71 ? -18.808 3.853 7.019 1.00 97.44 71 ASN A C 1
ATOM 583 O O . ASN A 1 71 ? -18.205 4.427 7.924 1.00 97.44 71 ASN A O 1
ATOM 587 N N . LEU A 1 72 ? -19.490 2.719 7.210 1.00 96.25 72 LEU A N 1
ATOM 588 C CA . LEU A 1 72 ? -19.610 2.065 8.515 1.00 96.25 72 LEU A CA 1
ATOM 589 C C . LEU A 1 72 ? -18.238 1.687 9.096 1.00 96.25 72 LEU A C 1
ATOM 591 O O . LEU A 1 72 ? -17.968 1.923 10.274 1.00 96.25 72 LEU A O 1
ATOM 595 N N . LEU A 1 73 ? -17.344 1.145 8.265 1.00 95.19 73 LEU A N 1
ATOM 596 C CA . LEU A 1 73 ? -15.976 0.817 8.661 1.00 95.19 73 LEU A CA 1
ATOM 597 C C . LEU A 1 73 ? -15.205 2.067 9.115 1.00 95.19 73 LEU A C 1
ATOM 599 O O . LEU A 1 73 ? -14.515 2.036 10.131 1.00 95.19 73 LEU A O 1
ATOM 603 N N . LYS A 1 74 ? -15.329 3.181 8.389 1.00 95.94 74 LYS A N 1
ATOM 604 C CA . LYS A 1 74 ? -14.643 4.442 8.709 1.00 95.94 74 LYS A CA 1
ATOM 605 C C . LYS A 1 74 ? -15.179 5.095 9.973 1.00 95.94 74 LYS A C 1
ATOM 607 O O . LYS A 1 74 ? -14.379 5.547 10.787 1.00 95.94 74 LYS A O 1
ATOM 612 N N . GLU A 1 75 ? -16.495 5.125 10.152 1.00 96.56 75 GLU A N 1
ATOM 613 C CA . GLU A 1 75 ? -17.123 5.600 11.389 1.00 96.56 75 GLU A CA 1
ATOM 614 C C . GLU A 1 75 ? -16.622 4.798 12.591 1.00 96.56 75 GLU A C 1
ATOM 616 O O . GLU A 1 75 ? -16.233 5.374 13.606 1.00 96.56 75 GLU A O 1
ATOM 621 N N . TYR A 1 76 ? -16.522 3.476 12.447 1.00 95.62 76 TYR A N 1
ATOM 622 C CA . TYR A 1 76 ? -15.944 2.627 13.480 1.00 95.62 76 TYR A CA 1
ATOM 623 C C . TYR A 1 76 ? -14.480 2.986 13.784 1.00 95.62 76 TYR A C 1
ATOM 625 O O . TYR A 1 76 ? -14.126 3.191 14.948 1.00 95.62 76 TYR A O 1
ATOM 633 N N . MET A 1 77 ? -13.642 3.129 12.750 1.00 93.62 77 MET A N 1
ATOM 634 C CA . MET A 1 77 ? -12.212 3.449 12.887 1.00 93.62 77 MET A CA 1
ATOM 635 C C . MET A 1 77 ? -11.933 4.817 13.527 1.00 93.62 77 MET A C 1
ATOM 637 O O . MET A 1 77 ? -10.854 5.020 14.081 1.00 93.62 77 MET A O 1
ATOM 641 N N . GLN A 1 78 ? -12.890 5.750 13.501 1.00 95.50 78 GLN A N 1
ATOM 642 C CA . GLN A 1 78 ? -12.777 7.022 14.229 1.00 95.50 78 GLN A CA 1
ATOM 643 C C . GLN A 1 78 ? -12.851 6.841 15.751 1.00 95.50 78 GLN A C 1
ATOM 645 O O . GLN A 1 78 ? -12.360 7.690 16.492 1.00 95.50 78 GLN A O 1
ATOM 650 N N . THR A 1 79 ? -13.458 5.750 16.224 1.00 95.62 79 THR A N 1
ATOM 651 C CA . THR A 1 79 ? -13.607 5.472 17.660 1.00 95.62 79 THR A CA 1
ATOM 652 C C . THR A 1 79 ? -12.425 4.690 18.223 1.00 95.62 79 THR A C 1
ATOM 654 O O . THR A 1 79 ? -11.994 4.948 19.347 1.00 95.62 79 THR A O 1
ATOM 657 N N . LYS A 1 80 ? -11.890 3.739 17.448 1.00 93.19 80 LYS A N 1
ATOM 658 C CA . LYS A 1 80 ? -10.714 2.933 17.791 1.00 93.19 80 LYS A CA 1
ATOM 659 C C . LYS A 1 80 ? -10.162 2.224 16.547 1.00 93.19 80 LYS A C 1
ATOM 661 O O . LYS A 1 80 ? -10.926 1.958 15.619 1.00 93.19 80 LYS A O 1
ATOM 666 N N . PRO A 1 81 ? -8.869 1.857 16.529 1.00 91.62 81 PRO A N 1
ATOM 667 C CA . PRO A 1 81 ? -8.325 1.027 15.463 1.00 91.62 81 PRO A CA 1
ATOM 668 C C . PRO A 1 81 ? -8.952 -0.369 15.484 1.00 91.62 81 PRO A C 1
ATOM 670 O O . PRO A 1 81 ? -9.290 -0.905 16.542 1.00 91.62 81 PRO A O 1
ATOM 673 N N . ILE A 1 82 ? -9.051 -0.973 14.306 1.00 90.06 82 ILE A N 1
ATOM 674 C CA . ILE A 1 82 ? -9.341 -2.395 14.155 1.00 90.06 82 ILE A CA 1
ATOM 675 C C . ILE A 1 82 ? -8.090 -3.163 14.588 1.00 90.06 82 ILE A C 1
ATOM 677 O O . ILE A 1 82 ? -6.965 -2.754 14.289 1.00 90.06 82 ILE A O 1
ATOM 681 N N . THR A 1 83 ? -8.287 -4.263 15.305 1.00 87.94 83 THR A N 1
ATOM 682 C CA . THR A 1 83 ? -7.223 -5.028 15.973 1.00 87.94 83 THR A CA 1
ATOM 683 C C . THR A 1 83 ? -7.217 -6.514 15.620 1.00 87.94 83 THR A C 1
ATOM 685 O O . THR A 1 83 ? -6.290 -7.222 16.004 1.00 87.94 83 THR A O 1
ATOM 688 N N . SER A 1 84 ? -8.235 -7.009 14.907 1.00 84.56 84 SER A N 1
ATOM 689 C CA . SER A 1 84 ? -8.331 -8.423 14.530 1.00 84.56 84 SER A CA 1
ATOM 690 C C . SER A 1 84 ? -9.171 -8.662 13.273 1.00 84.56 84 SER A C 1
ATOM 692 O O . SER A 1 84 ? -10.075 -7.887 12.954 1.00 84.56 84 SER A O 1
ATOM 694 N N . ASP A 1 85 ? -8.946 -9.802 12.617 1.00 83.44 85 ASP A N 1
ATOM 695 C CA . ASP A 1 85 ? -9.749 -10.251 11.470 1.00 83.44 85 ASP A CA 1
ATOM 696 C C . ASP A 1 85 ? -11.217 -10.492 11.831 1.00 83.44 85 ASP A C 1
ATOM 698 O O . ASP A 1 85 ? -12.106 -10.258 11.017 1.00 83.44 85 ASP A O 1
ATOM 702 N N . ALA A 1 86 ? -11.487 -10.960 13.054 1.00 86.81 86 ALA A N 1
ATOM 703 C CA . ALA A 1 86 ? -12.850 -11.181 13.530 1.00 86.81 86 ALA A CA 1
ATOM 704 C C . ALA A 1 86 ? -13.621 -9.859 13.654 1.00 86.81 86 ALA A C 1
ATOM 706 O O . ALA A 1 86 ? -14.797 -9.794 13.299 1.00 86.81 86 ALA A O 1
ATOM 707 N N . GLU A 1 87 ? -12.944 -8.808 14.118 1.00 89.62 87 GLU A N 1
ATOM 708 C CA . GLU A 1 87 ? -13.489 -7.453 14.194 1.00 89.62 87 GLU A CA 1
ATOM 709 C C . GLU A 1 87 ? -13.691 -6.847 12.801 1.00 89.62 87 GLU A C 1
ATOM 711 O O . GLU A 1 87 ? -14.740 -6.271 12.528 1.00 89.62 87 GLU A O 1
ATOM 716 N N . LEU A 1 88 ? -12.743 -7.031 11.880 1.00 90.19 88 LEU A N 1
ATOM 717 C CA . LEU A 1 88 ? -12.936 -6.601 10.495 1.00 90.19 88 LEU A CA 1
ATOM 718 C C . LEU A 1 88 ? -14.111 -7.342 9.833 1.00 90.19 88 LEU A C 1
ATOM 720 O O . LEU A 1 88 ? -14.927 -6.729 9.142 1.00 90.19 88 LEU A O 1
ATOM 724 N N . TYR A 1 89 ? -14.219 -8.654 10.052 1.00 90.81 89 TYR A N 1
ATOM 725 C CA . TYR A 1 89 ? -15.285 -9.483 9.495 1.00 90.81 89 TYR A CA 1
ATOM 726 C C . TYR A 1 89 ? -16.661 -9.097 10.036 1.00 90.81 89 TYR A C 1
ATOM 728 O O . TYR A 1 89 ? -17.618 -9.071 9.267 1.00 90.81 89 TYR A O 1
ATOM 736 N N . SER A 1 90 ? -16.790 -8.779 11.326 1.00 92.19 90 SER A N 1
ATOM 737 C CA . SER A 1 90 ? -18.084 -8.378 11.891 1.00 92.19 90 SER A CA 1
ATOM 738 C C . SER A 1 90 ? -18.599 -7.060 11.304 1.00 92.19 90 SER A C 1
ATOM 740 O O . SER A 1 90 ? -19.809 -6.897 11.169 1.00 92.19 90 SER A O 1
ATOM 742 N N . LEU A 1 91 ? -17.697 -6.153 10.914 1.00 92.69 91 LEU A N 1
ATOM 743 C CA . LEU A 1 91 ? -18.036 -4.865 10.299 1.00 92.69 91 LEU A CA 1
ATOM 744 C C . LEU A 1 91 ? -18.310 -4.975 8.797 1.00 92.69 91 LEU A C 1
ATOM 746 O O . LEU A 1 91 ? -19.157 -4.264 8.264 1.00 92.69 91 LEU A O 1
ATOM 750 N N . THR A 1 92 ? -17.574 -5.842 8.101 1.00 93.12 92 THR A N 1
ATOM 751 C CA . THR A 1 92 ? -17.556 -5.858 6.629 1.00 93.12 92 THR A CA 1
ATOM 752 C C . THR A 1 92 ? -18.231 -7.076 6.010 1.00 93.12 92 THR A C 1
ATOM 754 O O . THR A 1 92 ? -18.538 -7.064 4.822 1.00 93.12 92 THR A O 1
ATOM 757 N N . GLY A 1 93 ? -18.441 -8.148 6.779 1.00 91.88 93 GLY A N 1
ATOM 758 C CA . GLY A 1 93 ? -18.861 -9.458 6.273 1.00 91.88 93 GLY A CA 1
ATOM 759 C C . GLY A 1 93 ? -17.798 -10.156 5.416 1.00 91.88 93 GLY A C 1
ATOM 760 O O . GLY A 1 93 ? -18.077 -11.187 4.799 1.00 91.88 93 GLY A O 1
ATOM 761 N N . ARG A 1 94 ? -16.579 -9.607 5.348 1.00 88.94 94 ARG A N 1
ATOM 762 C CA . ARG A 1 94 ? -15.515 -10.049 4.445 1.00 88.94 94 ARG A CA 1
ATOM 763 C C . ARG A 1 94 ? -14.325 -10.537 5.243 1.00 88.94 94 ARG A C 1
ATOM 765 O O . ARG A 1 94 ? -13.922 -9.938 6.236 1.00 88.94 94 ARG A O 1
ATOM 772 N N . LYS A 1 95 ? -13.790 -11.679 4.824 1.00 79.69 95 LYS A N 1
ATOM 773 C CA . LYS A 1 95 ? -12.595 -12.261 5.422 1.00 79.69 95 LYS A CA 1
ATOM 774 C C . LYS A 1 95 ? -11.426 -12.041 4.485 1.00 79.69 95 LYS A C 1
ATOM 776 O O . LYS A 1 95 ? -11.517 -12.346 3.298 1.00 79.69 95 LYS A O 1
ATOM 781 N N . ILE A 1 96 ? -10.315 -11.606 5.052 1.00 75.06 96 ILE A N 1
ATOM 782 C CA . ILE A 1 96 ? -9.025 -11.636 4.381 1.00 75.06 96 ILE A CA 1
ATOM 783 C C . ILE A 1 96 ? -8.525 -13.083 4.487 1.00 75.06 96 ILE A C 1
ATOM 785 O O . ILE A 1 96 ? -7.786 -13.426 5.399 1.00 75.06 96 ILE A O 1
ATOM 789 N N . VAL A 1 97 ? -9.012 -13.988 3.632 1.00 58.69 97 VAL A N 1
ATOM 790 C CA . VAL A 1 97 ? -8.516 -15.377 3.605 1.00 58.69 97 VAL A CA 1
ATOM 791 C C . VAL A 1 97 ? -7.566 -15.542 2.433 1.00 58.69 97 VAL A C 1
ATOM 793 O O . VAL A 1 97 ? -7.983 -15.458 1.280 1.00 58.69 97 VAL A O 1
ATOM 796 N N . LYS A 1 98 ? -6.303 -15.841 2.735 1.00 56.12 98 LYS A N 1
ATOM 797 C CA . LYS A 1 98 ? -5.386 -16.537 1.827 1.00 56.12 98 LYS A CA 1
ATOM 798 C C . LYS A 1 98 ? -4.617 -17.597 2.613 1.00 56.12 98 LYS A C 1
ATOM 800 O O . LYS A 1 98 ? -4.358 -17.407 3.800 1.00 56.12 98 LYS A O 1
ATOM 805 N N . GLU A 1 99 ? -4.276 -18.690 1.934 1.00 50.56 99 GLU A N 1
ATOM 806 C CA . GLU A 1 99 ? -3.585 -19.881 2.460 1.00 50.56 99 GLU A CA 1
ATOM 807 C C . GLU A 1 99 ? -2.255 -19.566 3.178 1.00 50.56 99 GLU A C 1
ATOM 809 O O . GLU A 1 99 ? -1.807 -20.355 4.003 1.00 50.56 99 GLU A O 1
ATOM 814 N N . ASP A 1 100 ? -1.691 -18.374 2.951 1.00 51.53 100 ASP A N 1
ATOM 815 C CA . ASP A 1 100 ? -0.383 -17.943 3.458 1.00 51.53 100 ASP A CA 1
ATOM 816 C C . ASP A 1 100 ? -0.427 -17.077 4.732 1.00 51.53 100 ASP A C 1
ATOM 818 O O . ASP A 1 100 ? 0.582 -16.476 5.097 1.00 51.53 100 ASP A O 1
ATOM 822 N N . GLY A 1 101 ? -1.578 -16.965 5.410 1.00 51.19 101 GLY A N 1
ATOM 823 C CA . GLY A 1 101 ? -1.666 -16.237 6.682 1.00 51.19 101 GLY A CA 1
ATOM 824 C C . GLY A 1 101 ? -1.318 -14.752 6.542 1.00 51.19 101 GLY A C 1
ATOM 825 O O . GLY A 1 101 ? -0.384 -14.261 7.166 1.00 51.19 101 GLY A O 1
ATOM 826 N N . VAL A 1 102 ? -2.049 -14.013 5.701 1.00 54.88 102 VAL A N 1
ATOM 827 C CA . VAL A 1 102 ? -1.905 -12.550 5.649 1.00 54.88 102 VAL A CA 1
ATOM 828 C C . VAL A 1 102 ? -2.418 -11.980 6.963 1.00 54.88 102 VAL A C 1
ATOM 830 O O . VAL A 1 102 ? -3.616 -11.996 7.227 1.00 54.88 102 VAL A O 1
ATOM 833 N N . PHE A 1 103 ? -1.499 -11.506 7.795 1.00 57.16 103 PHE A N 1
ATOM 834 C CA . PHE A 1 103 ? -1.832 -11.071 9.138 1.00 57.16 103 PHE A CA 1
ATOM 835 C C . PHE A 1 103 ? -2.200 -9.592 9.214 1.00 57.16 103 PHE A C 1
ATOM 837 O O . PHE A 1 103 ? -1.568 -8.714 8.618 1.00 57.16 103 PHE A O 1
ATOM 844 N N . PHE A 1 104 ? -3.186 -9.348 10.067 1.00 63.75 104 PHE A N 1
ATOM 845 C CA . PHE A 1 104 ? -3.587 -8.062 10.604 1.00 63.75 104 PHE A CA 1
ATOM 846 C C . PHE A 1 104 ? -2.551 -7.555 11.619 1.00 63.75 104 PHE A C 1
ATOM 848 O O . PHE A 1 104 ? -2.784 -7.569 12.826 1.00 63.75 104 PHE A O 1
ATOM 855 N N . PHE A 1 105 ? -1.369 -7.148 11.161 1.00 63.09 105 PHE A N 1
ATOM 856 C CA . PHE A 1 105 ? -0.399 -6.496 12.040 1.00 63.09 105 PHE A CA 1
ATOM 857 C C . PHE A 1 105 ? -0.351 -4.997 11.754 1.00 63.09 105 PHE A C 1
ATOM 859 O O . PHE A 1 105 ? -0.416 -4.602 10.583 1.00 63.09 105 PHE A O 1
ATOM 866 N N . PRO A 1 106 ? -0.196 -4.136 12.783 1.00 70.94 106 PRO A N 1
ATOM 867 C CA . PRO A 1 106 ? 0.365 -2.819 12.525 1.00 70.94 106 PRO A CA 1
ATOM 868 C C . PRO A 1 106 ? 1.625 -3.023 11.682 1.00 70.94 106 PRO A C 1
ATOM 870 O O . PRO A 1 106 ? 2.460 -3.871 11.999 1.00 70.94 106 PRO A O 1
ATOM 873 N N . SER A 1 107 ? 1.702 -2.311 10.558 1.00 82.12 107 SER A N 1
ATOM 874 C CA . SER A 1 107 ? 2.803 -2.479 9.614 1.00 82.12 107 SER A CA 1
ATOM 875 C C . SER A 1 107 ? 4.131 -2.275 10.351 1.00 82.12 107 SER A C 1
ATOM 877 O O . SER A 1 107 ? 4.337 -1.189 10.898 1.00 82.12 107 SER A O 1
ATOM 879 N N . PRO A 1 108 ? 5.063 -3.250 10.340 1.00 86.69 108 PRO A N 1
ATOM 880 C CA . PRO A 1 108 ? 6.414 -3.020 10.835 1.00 86.69 108 PRO A CA 1
ATOM 881 C C . PRO A 1 108 ? 7.224 -2.184 9.834 1.00 86.69 108 PRO A C 1
ATOM 883 O O . PR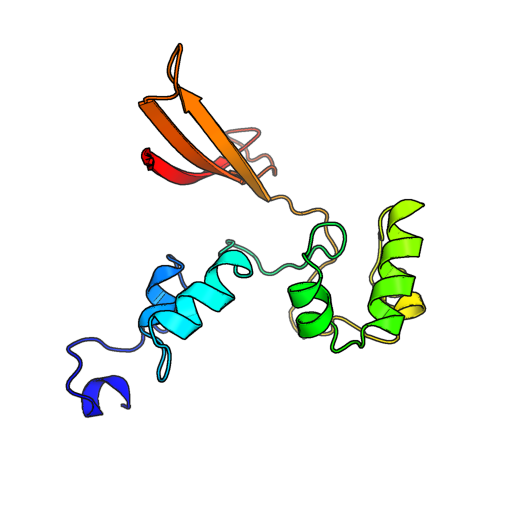O A 1 108 ? 8.422 -2.020 10.008 1.00 86.69 108 PRO A O 1
ATOM 886 N N . PHE A 1 109 ? 6.600 -1.687 8.764 1.00 89.94 109 PHE A N 1
ATOM 887 C CA . PHE A 1 109 ? 7.215 -0.824 7.768 1.00 89.94 109 PHE A CA 1
ATOM 888 C C . PHE A 1 109 ? 6.618 0.580 7.828 1.00 89.94 109 PHE A C 1
ATOM 890 O O . PHE A 1 109 ? 5.394 0.737 7.865 1.00 89.94 109 PHE A O 1
ATOM 897 N N . LEU A 1 110 ? 7.489 1.584 7.772 1.00 90.94 110 LEU A N 1
ATOM 898 C CA . LEU A 1 110 ? 7.155 3.004 7.712 1.00 90.94 110 LEU A CA 1
ATOM 899 C C . LEU A 1 110 ? 7.932 3.653 6.561 1.00 90.94 110 LEU A C 1
ATOM 901 O O . LEU A 1 110 ? 9.110 3.360 6.384 1.00 90.94 110 LEU A O 1
ATOM 905 N N . GLU A 1 111 ? 7.314 4.565 5.813 1.00 91.62 111 GLU A N 1
ATOM 906 C CA . GLU A 1 111 ? 8.055 5.461 4.920 1.00 91.62 111 GLU A CA 1
ATOM 907 C C . GLU A 1 111 ? 8.340 6.784 5.638 1.00 91.62 111 GLU A C 1
ATOM 909 O O . GLU A 1 111 ? 7.440 7.400 6.212 1.00 91.62 111 GLU A O 1
ATOM 914 N N . ILE A 1 112 ? 9.593 7.232 5.593 1.00 92.88 112 ILE A N 1
ATOM 915 C CA . ILE A 1 112 ? 10.004 8.556 6.057 1.00 92.88 112 ILE A CA 1
ATOM 916 C C . ILE A 1 112 ? 10.415 9.413 4.862 1.00 92.88 112 ILE A C 1
ATOM 918 O O . ILE A 1 112 ? 11.087 8.945 3.944 1.00 92.88 112 ILE A O 1
ATOM 922 N N . THR A 1 113 ? 10.033 10.688 4.891 1.00 93.75 113 THR A N 1
ATOM 923 C CA . THR A 1 113 ? 10.498 11.699 3.936 1.00 93.75 113 THR A CA 1
ATOM 924 C C . THR A 1 113 ? 11.319 12.738 4.691 1.00 93.75 113 THR A C 1
ATOM 926 O O . THR A 1 113 ? 10.806 13.412 5.583 1.00 93.75 113 THR A O 1
ATOM 929 N N . VAL A 1 114 ? 12.597 12.865 4.343 1.00 92.12 114 VAL A N 1
ATOM 930 C CA . VAL A 1 114 ? 13.531 13.836 4.918 1.00 92.12 114 VAL A CA 1
ATOM 931 C C . VAL A 1 114 ? 13.781 14.925 3.888 1.00 92.12 114 VAL A C 1
ATOM 933 O O . VAL A 1 114 ? 14.214 14.643 2.777 1.00 92.12 114 VAL A O 1
ATOM 936 N N . GLN A 1 115 ? 13.524 16.176 4.254 1.00 93.50 115 GLN A N 1
ATOM 937 C CA . GLN A 1 115 ? 13.728 17.326 3.378 1.00 93.50 115 GLN A CA 1
ATOM 938 C C . GLN A 1 115 ? 14.826 18.225 3.942 1.00 93.50 115 GLN A C 1
ATOM 940 O O . GLN A 1 115 ? 14.773 18.623 5.108 1.00 93.50 115 GLN A O 1
ATOM 945 N N . ALA A 1 116 ? 15.814 18.559 3.113 1.00 91.00 116 ALA A N 1
ATOM 946 C CA . ALA A 1 116 ? 16.924 19.429 3.475 1.00 91.00 116 ALA A CA 1
ATOM 947 C C . ALA A 1 116 ? 16.920 20.713 2.632 1.00 91.00 116 ALA A C 1
ATOM 949 O O . ALA A 1 116 ? 16.783 20.690 1.408 1.00 91.00 116 ALA A O 1
ATOM 950 N N . GLY A 1 117 ? 17.084 21.848 3.314 1.00 85.12 117 GLY A N 1
ATOM 951 C CA . GLY A 1 117 ? 17.222 23.171 2.707 1.00 85.12 117 GLY A CA 1
ATOM 952 C C . GLY A 1 117 ? 16.389 24.249 3.396 1.00 85.12 117 GLY A C 1
ATOM 953 O O . GLY A 1 117 ? 15.245 24.030 3.785 1.00 85.12 117 GLY A O 1
ATOM 954 N N . LYS A 1 118 ? 16.976 25.439 3.552 1.00 76.31 118 LYS A N 1
ATOM 955 C CA . LYS A 1 118 ? 16.284 26.668 3.968 1.00 76.31 118 LYS A CA 1
ATOM 956 C C . LYS A 1 118 ? 16.627 27.784 2.978 1.00 76.31 118 LYS A C 1
ATOM 958 O O . LYS A 1 118 ? 17.793 27.887 2.603 1.00 76.31 118 LYS A O 1
ATOM 963 N N . PRO A 1 119 ? 15.665 28.636 2.570 1.00 85.00 119 PRO A N 1
ATOM 964 C CA . PRO A 1 119 ? 14.257 28.687 2.995 1.00 85.00 119 PRO A CA 1
ATOM 965 C C . PRO A 1 119 ? 13.327 27.702 2.261 1.00 85.00 119 PRO A C 1
ATOM 967 O O . PRO A 1 119 ? 12.181 27.547 2.670 1.00 85.00 119 PRO A O 1
ATOM 970 N N . LYS A 1 120 ? 13.797 27.045 1.195 1.00 84.12 120 LYS A N 1
ATOM 971 C CA . LYS A 1 120 ? 13.079 25.981 0.480 1.00 84.12 120 LYS A CA 1
ATOM 972 C C . LYS A 1 120 ? 13.919 24.702 0.494 1.00 84.12 120 LYS A C 1
ATOM 974 O O . LYS A 1 120 ? 15.147 24.819 0.414 1.00 84.12 120 LYS A O 1
ATOM 979 N N . PRO A 1 121 ? 13.293 23.518 0.583 1.00 80.81 121 PRO A N 1
ATOM 980 C CA . PRO A 1 121 ? 14.019 22.270 0.433 1.00 80.81 121 PRO A CA 1
ATOM 981 C C . PRO A 1 121 ? 14.609 22.210 -0.978 1.00 80.81 121 PRO A C 1
ATOM 983 O O . PRO A 1 121 ? 13.907 22.460 -1.957 1.00 80.81 121 PRO A O 1
ATOM 986 N N . PHE A 1 122 ? 15.906 21.934 -1.071 1.00 87.94 122 PHE A N 1
ATOM 987 C CA . PHE A 1 122 ? 16.599 21.693 -2.340 1.00 87.94 122 PHE A CA 1
ATOM 988 C C . PHE A 1 122 ? 16.942 20.213 -2.524 1.00 87.94 122 PHE A C 1
ATOM 990 O O . PHE A 1 122 ? 17.552 19.850 -3.524 1.00 87.94 122 PHE A O 1
ATOM 997 N N . TYR A 1 123 ? 16.586 19.378 -1.545 1.00 90.38 123 TYR A N 1
ATOM 998 C CA . TYR A 1 123 ? 16.921 17.967 -1.530 1.00 90.38 123 TYR A CA 1
ATOM 999 C C . TYR A 1 123 ? 15.910 17.180 -0.699 1.00 90.38 123 TYR A C 1
ATOM 1001 O O . TYR A 1 123 ? 15.618 17.564 0.442 1.00 90.38 123 TYR A O 1
ATOM 1009 N N . THR A 1 124 ? 15.380 16.096 -1.260 1.00 92.31 124 THR A N 1
ATOM 1010 C CA . THR A 1 124 ? 14.446 15.203 -0.570 1.00 92.31 124 THR A CA 1
ATOM 1011 C C . THR A 1 124 ? 14.977 13.775 -0.602 1.00 92.31 124 THR A C 1
ATOM 1013 O O . THR A 1 124 ? 15.394 13.279 -1.640 1.00 92.31 124 THR A O 1
ATOM 1016 N N . ILE A 1 125 ? 14.946 13.093 0.540 1.00 92.75 125 ILE A N 1
ATOM 1017 C CA . ILE A 1 125 ? 15.202 11.656 0.633 1.00 92.75 125 ILE A CA 1
ATOM 1018 C C . ILE A 1 125 ? 13.913 10.982 1.083 1.00 92.75 125 ILE A C 1
ATOM 1020 O O . ILE A 1 125 ? 13.354 11.349 2.119 1.00 92.75 125 ILE A O 1
ATOM 1024 N N . LYS A 1 126 ? 13.474 9.959 0.355 1.00 92.69 126 LYS A N 1
ATOM 1025 C CA . LYS A 1 126 ? 12.457 9.012 0.828 1.00 92.69 126 LYS A CA 1
ATOM 1026 C C . LYS A 1 126 ? 13.124 7.710 1.224 1.00 92.69 126 LYS A C 1
ATOM 1028 O O . LYS A 1 126 ? 13.954 7.205 0.472 1.00 92.69 126 LYS A O 1
ATOM 1033 N N . ALA A 1 127 ? 12.766 7.163 2.379 1.00 91.88 127 ALA A N 1
ATOM 1034 C CA . ALA A 1 127 ? 13.307 5.896 2.850 1.00 91.88 127 ALA A CA 1
ATOM 1035 C C . ALA A 1 127 ? 12.228 5.021 3.487 1.00 91.88 127 ALA A C 1
ATOM 1037 O O . ALA A 1 127 ? 11.433 5.491 4.300 1.00 91.88 127 ALA A O 1
ATOM 1038 N N . GLY A 1 128 ? 12.242 3.735 3.144 1.00 91.44 128 GLY A N 1
ATOM 1039 C CA . GLY A 1 128 ? 11.463 2.715 3.832 1.00 91.44 128 GLY A CA 1
ATOM 1040 C C . GLY A 1 128 ? 12.239 2.186 5.028 1.00 91.44 128 GLY A C 1
ATOM 1041 O O . GLY A 1 128 ? 13.383 1.746 4.886 1.00 91.44 128 GLY A O 1
ATOM 1042 N N . ILE A 1 129 ? 11.613 2.200 6.196 1.00 92.19 129 ILE A N 1
ATOM 1043 C CA . ILE A 1 129 ? 12.174 1.747 7.465 1.00 92.19 129 ILE A CA 1
ATOM 1044 C C . ILE A 1 129 ? 11.416 0.508 7.926 1.00 92.19 129 ILE A C 1
ATOM 1046 O O . ILE A 1 129 ? 10.190 0.517 7.991 1.00 92.19 129 ILE A O 1
ATOM 1050 N N . TYR A 1 130 ? 12.152 -0.540 8.274 1.00 91.06 130 TYR A N 1
ATOM 1051 C CA . TYR A 1 130 ? 11.653 -1.715 8.970 1.00 91.06 130 TYR A CA 1
ATOM 1052 C C . TYR A 1 130 ? 11.912 -1.568 10.470 1.00 91.06 130 TYR A C 1
ATOM 1054 O O . TYR A 1 130 ? 13.046 -1.327 10.894 1.00 91.06 130 TYR A O 1
ATOM 1062 N N . LEU A 1 131 ? 10.843 -1.683 11.251 1.00 88.94 131 LEU A N 1
ATOM 1063 C CA . LEU A 1 131 ? 10.783 -1.358 12.671 1.00 88.94 131 LEU A CA 1
ATOM 1064 C C . LEU A 1 131 ? 11.179 -2.518 13.585 1.00 88.94 131 LEU A C 1
ATOM 1066 O O . LEU A 1 131 ? 11.380 -2.301 14.775 1.00 88.94 131 LEU A O 1
ATOM 1070 N N . ASN A 1 132 ? 11.268 -3.739 13.053 1.00 87.12 132 ASN A N 1
ATOM 1071 C CA . ASN A 1 132 ? 11.673 -4.876 13.864 1.00 87.12 132 ASN A CA 1
ATOM 1072 C C . ASN A 1 132 ? 13.186 -4.849 14.070 1.00 87.12 132 ASN A C 1
ATOM 1074 O O . ASN A 1 132 ? 13.965 -4.839 13.111 1.00 87.12 132 ASN A O 1
ATOM 1078 N N . GLU A 1 133 ? 13.569 -4.885 15.341 1.00 85.62 133 GLU A N 1
ATOM 1079 C CA . GLU A 1 133 ? 14.951 -4.988 15.770 1.00 85.62 133 GLU A CA 1
ATOM 1080 C C . GLU A 1 133 ? 15.590 -6.274 15.240 1.00 85.62 133 GLU A C 1
ATOM 1082 O O . GLU A 1 133 ? 14.974 -7.342 15.165 1.00 85.62 133 GLU A O 1
ATOM 1087 N N . ASN A 1 134 ? 16.864 -6.166 14.886 1.00 81.62 134 ASN A N 1
ATOM 1088 C CA . ASN A 1 134 ? 17.731 -7.311 14.682 1.00 81.62 134 ASN A CA 1
ATOM 1089 C C . ASN A 1 134 ? 18.961 -7.186 15.590 1.00 81.62 134 ASN A C 1
ATOM 1091 O O . ASN A 1 134 ? 19.166 -6.175 16.254 1.00 81.62 134 ASN A O 1
ATOM 1095 N N . ILE A 1 135 ? 19.820 -8.205 15.583 1.00 85.12 135 ILE A N 1
ATOM 1096 C CA . ILE A 1 135 ? 21.016 -8.255 16.439 1.00 85.12 135 ILE A CA 1
ATOM 1097 C C . ILE A 1 135 ? 22.035 -7.120 16.194 1.00 85.12 135 ILE A C 1
ATOM 1099 O O . ILE A 1 135 ? 22.983 -6.989 16.964 1.00 85.12 135 ILE A O 1
ATOM 1103 N N . TYR A 1 136 ? 21.879 -6.332 15.126 1.00 83.38 136 TYR A N 1
ATOM 1104 C CA . TYR A 1 136 ? 22.799 -5.266 14.722 1.00 83.38 136 TYR A CA 1
ATOM 1105 C C . TYR A 1 136 ? 22.207 -3.857 14.841 1.00 83.38 136 TYR A C 1
ATOM 1107 O O . TYR A 1 136 ? 22.966 -2.896 14.950 1.00 83.38 136 TYR A O 1
ATOM 1115 N N . SER A 1 137 ? 20.885 -3.704 14.773 1.00 85.62 137 SER A N 1
ATOM 1116 C CA . SER A 1 137 ? 20.228 -2.399 14.772 1.00 85.62 137 SER A CA 1
ATOM 1117 C C . SER A 1 137 ? 18.770 -2.501 15.228 1.00 85.62 137 SER A C 1
ATOM 1119 O O . SER A 1 137 ? 18.074 -3.436 14.816 1.00 85.62 137 SER A O 1
ATOM 1121 N N . PRO A 1 138 ? 18.262 -1.505 15.982 1.00 87.56 138 PRO A N 1
ATOM 1122 C CA . PRO A 1 138 ? 16.846 -1.436 16.337 1.00 87.56 138 PRO A CA 1
ATOM 1123 C C . PRO A 1 138 ? 15.938 -1.248 15.114 1.00 87.56 138 PRO A C 1
ATOM 1125 O O . PRO A 1 138 ? 14.787 -1.662 15.149 1.00 87.56 138 PRO A O 1
ATOM 1128 N N . TYR A 1 139 ? 16.453 -0.657 14.028 1.00 89.75 139 TYR A N 1
ATOM 1129 C CA . TYR A 1 139 ? 15.710 -0.390 12.792 1.00 89.75 139 TYR A CA 1
ATOM 1130 C C . TYR A 1 139 ? 16.572 -0.659 11.559 1.00 89.75 139 TYR A C 1
ATOM 1132 O O . TYR A 1 139 ? 17.793 -0.499 11.600 1.00 89.75 139 TYR A O 1
ATOM 1140 N N . SER A 1 140 ? 15.958 -1.024 10.436 1.00 90.25 140 SER A N 1
ATOM 1141 C CA . SER A 1 140 ? 16.677 -1.269 9.175 1.00 90.25 140 SER A CA 1
ATOM 1142 C C . SER A 1 140 ? 16.107 -0.438 8.031 1.00 90.25 140 SER A C 1
ATOM 1144 O O . SER A 1 140 ? 14.896 -0.289 7.919 1.00 90.25 140 SER A O 1
ATOM 1146 N N . ILE A 1 141 ? 16.970 0.078 7.154 1.00 89.50 141 ILE A N 1
ATOM 1147 C CA . ILE A 1 141 ? 16.550 0.762 5.923 1.00 89.50 141 ILE A CA 1
ATOM 1148 C C . ILE A 1 141 ? 16.376 -0.298 4.833 1.00 89.50 141 ILE A C 1
ATOM 1150 O O . ILE A 1 141 ? 17.335 -0.992 4.499 1.00 89.50 141 ILE A O 1
ATOM 1154 N N . ILE A 1 142 ? 15.165 -0.430 4.288 1.00 88.31 142 ILE A N 1
ATOM 1155 C CA . ILE A 1 142 ? 14.852 -1.414 3.233 1.00 88.31 142 ILE A CA 1
ATOM 1156 C C . ILE A 1 142 ? 15.021 -0.837 1.8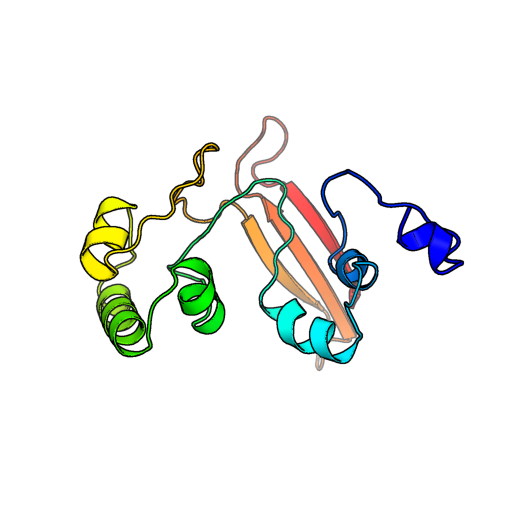24 1.00 88.31 142 ILE A C 1
ATOM 1158 O O . ILE A 1 142 ? 15.365 -1.561 0.896 1.00 88.31 142 ILE A O 1
ATOM 1162 N N . TYR A 1 143 ? 14.809 0.468 1.668 1.00 88.69 143 TYR A N 1
ATOM 1163 C CA . TYR A 1 143 ? 15.131 1.223 0.462 1.00 88.69 143 TYR A CA 1
ATOM 1164 C C . TYR A 1 143 ? 15.348 2.685 0.825 1.00 88.69 143 TYR A C 1
ATOM 1166 O O . TYR A 1 143 ? 14.849 3.166 1.845 1.00 88.69 143 TYR A O 1
ATOM 1174 N N . TRP A 1 144 ? 16.042 3.404 -0.048 1.00 90.31 144 TRP A N 1
ATOM 1175 C CA . TRP A 1 144 ? 16.073 4.856 -0.025 1.00 90.31 144 TRP A CA 1
ATOM 1176 C C . TRP A 1 144 ? 16.229 5.396 -1.447 1.00 90.31 144 TRP A C 1
ATOM 1178 O O . TRP A 1 144 ? 16.747 4.705 -2.329 1.00 90.31 144 TRP A O 1
ATOM 1188 N N . LYS A 1 145 ? 15.734 6.610 -1.678 1.00 89.44 145 LYS A N 1
ATOM 1189 C CA . LYS A 1 145 ? 15.800 7.297 -2.966 1.00 89.44 145 LYS A CA 1
ATOM 1190 C C . LYS A 1 145 ? 15.904 8.804 -2.757 1.00 89.44 145 LYS A C 1
ATOM 1192 O O . LYS A 1 145 ? 15.199 9.360 -1.916 1.00 89.44 145 LYS A O 1
ATOM 1197 N N . GLU A 1 146 ? 16.760 9.435 -3.550 1.00 89.88 146 GLU A N 1
ATOM 1198 C CA . GLU A 1 146 ? 16.886 10.890 -3.655 1.00 89.88 146 GLU A CA 1
ATOM 1199 C C . GLU A 1 146 ? 15.886 11.432 -4.690 1.00 89.88 146 GLU A C 1
ATOM 1201 O O . GLU A 1 146 ? 15.702 10.827 -5.754 1.00 89.88 146 GLU A O 1
ATOM 1206 N N . GLU A 1 147 ? 15.243 12.556 -4.373 1.00 81.44 147 GLU A N 1
ATOM 1207 C CA . GLU A 1 147 ? 14.321 13.312 -5.234 1.00 81.44 147 GLU A CA 1
ATOM 1208 C C . GLU A 1 147 ? 14.738 14.783 -5.356 1.00 81.44 147 GLU A C 1
ATOM 1210 O O . GLU A 1 147 ? 15.089 15.405 -4.318 1.00 81.44 147 GLU A O 1
#

Sequence (147 aa):
EWYSFQGLKYEPRNYPIQYKEELKLIKEMNSELYSKIEPYISILPSTGFNPNTAPDPVLIAYLDIGNDTLNLLKEYMQTKPITSDAELYSLTGRKIVKEDGVFFFPSPFLEITVQAGKPKPFYTIKAGIYLNENIYSPYSIIYWKEE

Secondary structure (DSSP, 8-state):
-HHHHTT-S-----S---SGGGGGGSTT--HHHHHHHGGG----SS----TTT--HHHHHHHHT--HHHHHHHHHHHHHS----HHHHHHHHS-----TT-------SEEEEEEEE-SSS--EEEEEEEE-S-BTTBSSEEEEEEE-